Protein AF-A0A524GHI6-F1 (afdb_monomer)

Solvent-accessible surface area (backbone atoms only — not comparable to full-atom values): 6625 Å² total; per-residue (Å²): 135,87,87,77,59,63,62,42,59,28,28,32,67,86,80,64,43,71,69,41,57,28,55,62,55,93,90,55,97,64,50,48,37,40,32,40,76,78,44,77,59,92,63,34,35,35,31,24,35,68,36,92,89,43,76,90,37,56,73,47,74,47,75,45,62,55,68,46,76,46,80,44,70,46,98,87,72,52,72,45,82,32,49,22,34,72,44,54,36,31,50,82,98,42,78,42,86,38,56,32,32,55,39,76,45,91,91,50,96,51,58,48

Mean predicted aligned error: 4.98 Å

Sequence (112 aa):
MEVVGYIESVDLPEIGLFALDAKIDTGADSCSIHCDDIEVEGEVVTFSLHDEVHESYHGKRITLPIFKRKRVKSSNGTSEERVFIKSSLKLGCKTYEAEISLTNRENMKYPM

Nearest PDB structures (foldseek):
  2pma-assembly1_A  TM=8.291E-01  e=1.674E-05  Legionella pneumophila subsp. pneumophila str. Philadelphia 1
  2nlk-assembly1_A  TM=3.228E-01  e=8.342E-01  Homo sapiens
  6j6u-assembly1_B  TM=3.229E-01  e=1.433E+00  Rattus norvegicus
  6j6u-assembly1_A  TM=2.466E-01  e=1.286E+00  Rattus norvegicus
  7ucz-assembly2_B  TM=2.288E-01  e=4.460E+00  Homo sapiens

Radius of gyration: 13.62 Å; Cα contacts (8 Å, |Δi|>4): 223; chains: 1; bounding box: 32×36×34 Å

Structure (mmCIF, N/CA/C/O backbone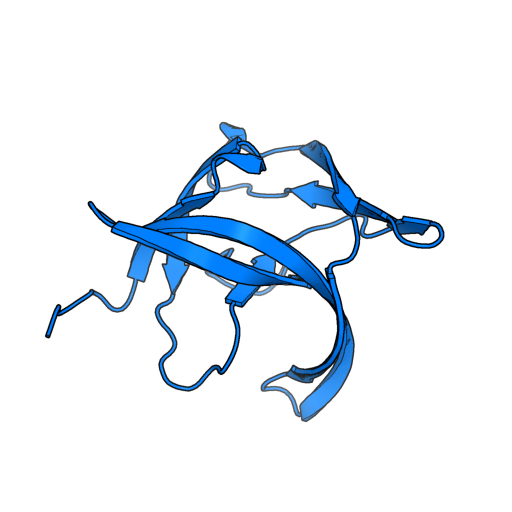):
data_AF-A0A524GHI6-F1
#
_entry.id   AF-A0A524GHI6-F1
#
loop_
_atom_site.group_PDB
_atom_site.id
_atom_site.type_symbol
_atom_site.label_atom_id
_atom_site.label_alt_id
_atom_site.label_comp_id
_atom_site.label_asym_id
_atom_site.label_entity_id
_atom_site.label_seq_id
_atom_site.pdbx_PDB_ins_code
_atom_site.Cartn_x
_atom_site.Cartn_y
_atom_site.Cartn_z
_atom_site.occupancy
_atom_site.B_iso_or_equiv
_atom_site.auth_seq_id
_atom_site.auth_comp_id
_atom_site.auth_asym_id
_atom_site.auth_atom_id
_atom_site.pdbx_PDB_model_num
ATOM 1 N N . MET A 1 1 ? 8.203 -21.052 -10.381 1.00 64.88 1 MET A N 1
ATOM 2 C CA . MET A 1 1 ? 8.643 -20.001 -9.445 1.00 64.88 1 MET A CA 1
ATOM 3 C C . MET A 1 1 ? 9.087 -18.838 -10.305 1.00 64.88 1 MET A C 1
ATOM 5 O O . MET A 1 1 ? 9.861 -19.074 -11.223 1.00 64.88 1 MET A O 1
ATOM 9 N N . GLU A 1 2 ? 8.510 -17.657 -10.117 1.00 80.75 2 GLU A N 1
ATOM 10 C CA . GLU A 1 2 ? 8.954 -16.457 -10.834 1.00 80.75 2 GLU A CA 1
ATOM 11 C C . GLU A 1 2 ? 10.009 -15.736 -10.011 1.00 80.75 2 GLU A C 1
ATOM 13 O O . GLU A 1 2 ? 9.937 -15.719 -8.783 1.00 80.75 2 GLU A O 1
ATOM 18 N N . VAL A 1 3 ? 10.998 -15.190 -10.706 1.00 89.31 3 VAL A N 1
ATOM 19 C CA . VAL A 1 3 ? 12.045 -14.358 -10.125 1.00 89.31 3 VAL A CA 1
ATOM 20 C C . VAL A 1 3 ? 11.694 -12.920 -10.470 1.00 89.31 3 VAL A C 1
ATOM 22 O O . VAL A 1 3 ? 11.483 -12.615 -11.641 1.00 89.31 3 VAL A O 1
ATOM 25 N N . VAL A 1 4 ? 11.619 -12.074 -9.449 1.00 92.62 4 VAL A N 1
ATOM 26 C CA . VAL A 1 4 ? 11.393 -10.632 -9.571 1.00 92.62 4 VAL A CA 1
ATOM 27 C C . VAL A 1 4 ? 12.597 -9.886 -9.009 1.00 92.62 4 VAL A C 1
ATOM 29 O O . VAL A 1 4 ? 13.339 -10.417 -8.175 1.00 92.62 4 VAL A O 1
ATOM 32 N N . GLY A 1 5 ? 12.814 -8.675 -9.500 1.00 93.19 5 GLY A N 1
ATOM 33 C CA . GLY A 1 5 ? 13.814 -7.749 -9.008 1.00 93.19 5 GLY A CA 1
ATOM 34 C C . GLY A 1 5 ? 13.516 -7.261 -7.593 1.00 93.19 5 GLY A C 1
ATOM 35 O O . GLY A 1 5 ? 12.436 -7.443 -7.037 1.00 93.19 5 GLY A O 1
ATOM 36 N N . TYR A 1 6 ? 14.518 -6.617 -6.999 1.00 93.50 6 TYR A N 1
ATOM 37 C CA . TYR A 1 6 ? 14.368 -5.955 -5.703 1.00 93.50 6 TYR A CA 1
ATOM 38 C C . TYR A 1 6 ? 13.447 -4.729 -5.785 1.00 93.50 6 TYR A C 1
ATOM 40 O O . TYR A 1 6 ? 12.718 -4.447 -4.838 1.00 93.50 6 TYR A O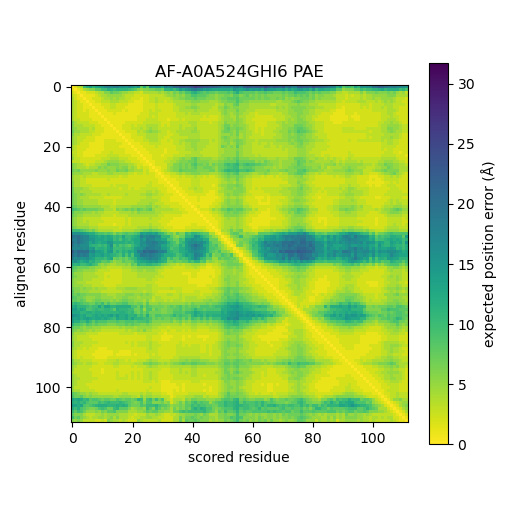 1
ATOM 48 N N . ILE A 1 7 ? 13.484 -4.030 -6.922 1.00 94.19 7 ILE A N 1
ATOM 49 C CA . ILE A 1 7 ? 12.560 -2.960 -7.295 1.00 94.19 7 ILE A CA 1
ATOM 50 C C . ILE A 1 7 ? 11.858 -3.408 -8.566 1.00 94.19 7 ILE A C 1
ATOM 52 O O . ILE A 1 7 ? 12.521 -3.872 -9.496 1.00 94.19 7 ILE A O 1
ATOM 56 N N . GLU A 1 8 ? 10.543 -3.268 -8.589 1.00 94.12 8 GLU A N 1
ATOM 57 C CA . GLU A 1 8 ? 9.706 -3.596 -9.732 1.00 94.12 8 GLU A CA 1
ATOM 58 C C . GLU A 1 8 ? 8.692 -2.489 -9.981 1.00 94.12 8 GLU A C 1
ATOM 60 O O . GLU A 1 8 ? 8.260 -1.800 -9.058 1.00 94.12 8 GLU A O 1
ATOM 65 N N . SER A 1 9 ? 8.288 -2.359 -11.239 1.00 92.56 9 SER A N 1
ATOM 66 C CA . SER A 1 9 ? 7.233 -1.436 -11.636 1.00 92.56 9 SER A CA 1
ATOM 67 C C . SER A 1 9 ? 5.870 -2.117 -11.489 1.00 92.56 9 SER A C 1
ATOM 69 O O . SER A 1 9 ? 5.667 -3.220 -12.013 1.00 92.56 9 SER A O 1
ATOM 71 N N . VAL A 1 10 ? 4.942 -1.482 -10.768 1.00 93.50 10 VAL A N 1
ATOM 72 C CA . VAL A 1 10 ? 3.589 -2.005 -10.528 1.00 93.50 10 VAL A CA 1
ATOM 73 C C . VAL A 1 10 ? 2.502 -1.015 -10.927 1.00 93.50 10 VAL A C 1
ATOM 75 O O . VAL A 1 10 ? 2.686 0.200 -10.859 1.00 93.50 10 VAL A O 1
ATOM 78 N N . ASP A 1 11 ? 1.328 -1.542 -11.276 1.00 93.44 11 ASP A N 1
ATOM 79 C CA . ASP A 1 11 ? 0.132 -0.730 -11.514 1.00 93.44 11 ASP A CA 1
ATOM 80 C C . ASP A 1 11 ? -0.935 -1.005 -10.452 1.00 93.44 11 ASP A C 1
ATOM 82 O O . ASP A 1 11 ? -1.210 -2.158 -10.114 1.00 93.44 11 ASP A O 1
ATOM 86 N N . LEU A 1 12 ? -1.609 0.052 -10.003 1.00 92.31 12 LEU A N 1
ATOM 87 C CA . LEU A 1 12 ? -2.829 0.002 -9.195 1.00 92.31 12 LEU A CA 1
ATOM 88 C C . LEU A 1 12 ? -3.962 0.690 -9.983 1.00 92.31 12 LEU A C 1
ATOM 90 O O . LEU A 1 12 ? -4.319 1.841 -9.701 1.00 92.31 12 LEU A O 1
ATOM 94 N N . PRO A 1 13 ? -4.532 0.014 -11.002 1.00 91.12 13 PRO A N 1
ATOM 95 C CA . PRO A 1 13 ? -5.485 0.611 -11.939 1.00 91.12 13 PRO A CA 1
ATOM 96 C C . PRO A 1 13 ? -6.754 1.155 -11.277 1.00 91.12 13 PRO A C 1
ATOM 98 O O . PRO A 1 13 ? -7.304 2.140 -11.759 1.00 91.12 13 PRO A O 1
ATOM 101 N N . GLU A 1 14 ? -7.207 0.563 -10.169 1.00 90.25 14 GLU A N 1
ATOM 102 C CA . GLU A 1 14 ? -8.419 1.006 -9.459 1.00 90.25 14 GLU A CA 1
ATOM 103 C C . GLU A 1 14 ? -8.280 2.411 -8.866 1.00 90.25 14 GLU A C 1
ATOM 105 O O . GLU A 1 14 ? -9.259 3.148 -8.769 1.00 90.25 14 GLU A O 1
ATOM 110 N N . ILE A 1 15 ? -7.053 2.808 -8.529 1.00 87.25 15 ILE A N 1
ATOM 111 C CA . ILE A 1 15 ? -6.735 4.156 -8.047 1.00 87.25 15 ILE A CA 1
ATOM 112 C C . ILE A 1 15 ? -6.021 5.005 -9.104 1.00 87.25 15 ILE A C 1
ATOM 114 O O . ILE A 1 15 ? -5.748 6.186 -8.887 1.00 87.25 15 ILE A O 1
ATOM 118 N N . GLY A 1 16 ? -5.825 4.452 -10.303 1.00 85.62 16 GLY A N 1
ATOM 119 C CA . GLY A 1 16 ? -5.206 5.121 -11.444 1.00 85.62 16 GLY A CA 1
ATOM 120 C C . GLY A 1 16 ? -3.714 5.392 -11.266 1.00 85.62 16 GLY A C 1
ATOM 121 O O . GLY A 1 16 ? -3.244 6.411 -11.765 1.00 85.62 16 GLY A O 1
ATOM 122 N N . LEU A 1 17 ? -3.003 4.516 -10.549 1.00 86.44 17 LEU A N 1
ATOM 123 C CA . LEU A 1 17 ? -1.540 4.518 -10.483 1.00 86.44 17 LEU A CA 1
ATOM 124 C C . LEU A 1 17 ? -0.977 3.503 -11.487 1.00 86.44 17 LEU A C 1
ATOM 126 O O . LEU A 1 17 ? -1.451 2.368 -11.532 1.00 86.44 17 LEU A O 1
ATOM 130 N N . PHE A 1 18 ? 0.024 3.896 -12.271 1.00 87.88 18 PHE A N 1
ATOM 131 C CA . PHE A 1 18 ? 0.647 3.098 -13.331 1.00 87.88 18 PHE A CA 1
ATOM 132 C C . PHE A 1 18 ? 2.161 3.309 -13.429 1.00 87.88 18 PHE A C 1
ATOM 134 O O . PHE A 1 18 ? 2.631 4.426 -13.621 1.00 87.88 18 PHE A O 1
ATOM 141 N N . ALA A 1 19 ? 2.927 2.228 -13.422 1.00 88.56 19 ALA A N 1
ATOM 142 C CA . ALA A 1 19 ? 4.384 2.261 -13.358 1.00 88.56 19 ALA A CA 1
ATOM 143 C C . ALA A 1 19 ? 4.935 2.891 -12.064 1.00 88.56 19 ALA A C 1
ATOM 145 O O . ALA A 1 19 ? 5.876 3.680 -12.091 1.00 88.56 19 ALA A O 1
ATOM 146 N N . LEU A 1 20 ? 4.335 2.536 -10.925 1.00 87.38 20 LEU A N 1
ATOM 147 C CA . LEU A 1 20 ? 4.820 2.886 -9.592 1.00 87.38 20 LEU A CA 1
ATOM 148 C C . LEU A 1 20 ? 6.041 2.026 -9.239 1.00 87.38 20 LEU A C 1
ATOM 150 O O . LEU A 1 20 ? 5.970 0.800 -9.333 1.00 87.38 20 LEU A O 1
ATOM 154 N N . ASP A 1 21 ? 7.128 2.644 -8.782 1.00 89.62 21 ASP A N 1
ATOM 155 C CA . ASP A 1 21 ? 8.264 1.904 -8.231 1.00 89.62 21 ASP A CA 1
ATOM 156 C C . ASP A 1 21 ? 7.884 1.272 -6.883 1.00 89.62 21 ASP A C 1
ATOM 158 O O . ASP A 1 21 ? 7.630 1.968 -5.896 1.00 89.62 21 ASP A O 1
ATOM 162 N N . ALA A 1 22 ? 7.885 -0.060 -6.836 1.00 91.38 22 ALA A N 1
ATOM 163 C CA . ALA A 1 22 ? 7.618 -0.839 -5.637 1.00 91.38 22 ALA A CA 1
ATOM 164 C C . ALA A 1 22 ? 8.843 -1.652 -5.221 1.00 91.38 22 ALA A C 1
ATOM 166 O O . ALA A 1 22 ? 9.434 -2.401 -6.007 1.00 91.38 22 ALA A O 1
ATOM 167 N N . LYS A 1 23 ? 9.204 -1.552 -3.943 1.00 92.81 23 LYS A N 1
ATOM 168 C CA . LYS A 1 23 ? 10.237 -2.388 -3.336 1.00 92.81 23 LYS A CA 1
ATOM 169 C C . LYS A 1 23 ? 9.649 -3.751 -2.976 1.00 92.81 23 LYS A C 1
ATOM 171 O O . LYS A 1 23 ? 8.757 -3.850 -2.134 1.00 92.81 23 LYS A O 1
ATOM 176 N N 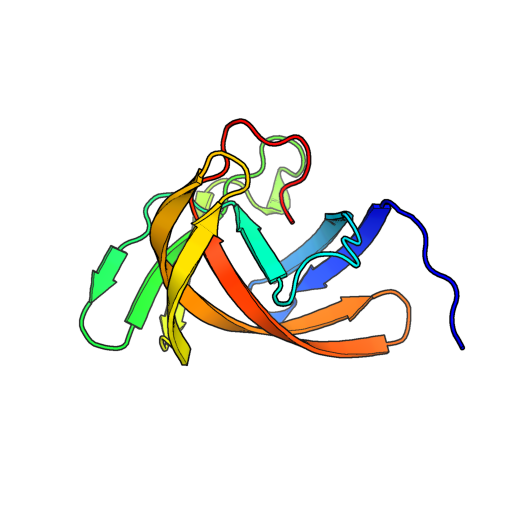. ILE A 1 24 ? 10.202 -4.824 -3.533 1.00 93.75 24 ILE A N 1
ATOM 177 C CA . ILE A 1 24 ? 9.813 -6.190 -3.171 1.00 93.75 24 ILE A CA 1
ATOM 178 C C . ILE A 1 24 ? 10.471 -6.559 -1.835 1.00 93.75 24 ILE A C 1
ATOM 180 O O . ILE A 1 24 ? 11.673 -6.819 -1.757 1.00 93.75 24 ILE A O 1
ATOM 184 N N . ASP A 1 25 ? 9.679 -6.556 -0.760 1.00 89.81 25 ASP A N 1
ATOM 185 C CA . ASP A 1 25 ? 10.132 -6.836 0.606 1.00 89.81 25 ASP A CA 1
ATOM 186 C C . ASP A 1 25 ? 9.606 -8.187 1.105 1.00 89.81 25 ASP A C 1
ATOM 188 O O . ASP A 1 25 ? 8.492 -8.298 1.611 1.00 89.81 25 ASP A O 1
ATOM 192 N N . THR A 1 26 ? 10.426 -9.234 0.993 1.00 88.25 26 THR A N 1
ATOM 193 C CA . THR A 1 26 ? 10.062 -10.585 1.455 1.00 88.25 26 THR A CA 1
ATOM 194 C C . THR A 1 26 ? 9.929 -10.698 2.977 1.00 88.25 26 THR A C 1
ATOM 196 O O . THR A 1 26 ? 9.522 -11.748 3.466 1.00 88.25 26 THR A O 1
ATOM 199 N N . GLY A 1 27 ? 10.314 -9.665 3.737 1.00 86.12 27 GLY A N 1
ATOM 200 C CA . GLY A 1 27 ? 10.147 -9.605 5.190 1.00 86.12 27 GLY A CA 1
ATOM 201 C C . GLY A 1 27 ? 8.829 -8.970 5.641 1.00 86.12 27 GLY A C 1
ATOM 202 O O . GLY A 1 27 ? 8.600 -8.871 6.846 1.00 86.12 27 GLY A O 1
ATOM 203 N N . ALA A 1 28 ? 7.985 -8.517 4.708 1.00 85.00 28 ALA A N 1
ATOM 204 C CA . ALA A 1 28 ? 6.722 -7.852 5.001 1.00 85.00 28 ALA A CA 1
ATOM 205 C C . ALA A 1 28 ? 5.514 -8.731 4.641 1.00 85.00 28 ALA A C 1
ATOM 207 O O . ALA A 1 28 ? 5.399 -9.235 3.528 1.00 85.00 28 ALA A O 1
ATOM 208 N N . ASP A 1 29 ? 4.559 -8.839 5.567 1.00 83.81 29 ASP A N 1
ATOM 209 C CA . ASP A 1 29 ? 3.321 -9.612 5.370 1.00 83.81 29 ASP A CA 1
ATOM 210 C C . ASP A 1 29 ? 2.244 -8.861 4.561 1.00 83.81 29 ASP A C 1
ATOM 212 O O . ASP A 1 29 ? 1.178 -9.409 4.280 1.00 83.81 29 ASP A O 1
ATOM 216 N N . SER A 1 30 ? 2.452 -7.576 4.258 1.00 86.62 30 SER A N 1
ATOM 217 C CA . SER A 1 30 ? 1.455 -6.730 3.592 1.00 86.62 30 SER A CA 1
ATOM 218 C C . SER A 1 30 ? 2.088 -5.589 2.808 1.00 86.62 30 SER A C 1
ATOM 220 O O . SER A 1 30 ? 3.132 -5.069 3.200 1.00 86.62 30 SER A O 1
ATOM 222 N N . CYS A 1 31 ? 1.389 -5.129 1.773 1.00 92.44 31 CYS A N 1
ATOM 223 C CA . CYS A 1 31 ? 1.765 -3.959 0.992 1.00 92.44 31 CYS A CA 1
ATOM 224 C C . CYS A 1 31 ? 1.496 -2.653 1.761 1.00 92.44 31 CYS A C 1
ATOM 226 O O . CYS A 1 31 ? 0.600 -2.570 2.605 1.00 92.44 31 CYS A O 1
ATOM 228 N N . SER A 1 32 ? 2.259 -1.606 1.465 1.00 92.06 32 SER A N 1
ATOM 229 C CA . SER A 1 32 ? 2.059 -0.256 2.003 1.00 92.06 32 SER A CA 1
ATOM 230 C C . SER A 1 32 ? 2.231 0.751 0.882 1.00 92.06 32 SER A C 1
ATOM 232 O O . SER A 1 32 ? 3.074 0.527 0.029 1.00 92.06 32 SER A O 1
ATOM 234 N N . ILE A 1 33 ? 1.480 1.846 0.898 1.00 91.19 33 ILE A N 1
ATOM 235 C CA . ILE A 1 33 ? 1.655 2.932 -0.066 1.00 91.19 33 ILE A CA 1
ATOM 236 C C . ILE A 1 33 ? 1.726 4.273 0.658 1.00 91.19 33 ILE A C 1
ATOM 238 O O . ILE A 1 33 ? 1.045 4.475 1.670 1.00 91.19 33 ILE A O 1
ATOM 242 N N . HIS A 1 34 ? 2.583 5.160 0.161 1.00 89.81 34 HIS A N 1
ATOM 243 C CA . HIS A 1 34 ? 2.653 6.535 0.622 1.00 89.81 34 HIS A CA 1
ATOM 244 C C . HIS A 1 34 ? 1.404 7.310 0.195 1.00 89.81 34 HIS A C 1
ATOM 246 O O . HIS A 1 34 ? 1.075 7.387 -0.989 1.00 89.81 34 HIS A O 1
ATOM 252 N N . CYS A 1 35 ? 0.710 7.885 1.174 1.00 89.81 35 CYS A N 1
ATOM 253 C CA . CYS A 1 35 ? -0.369 8.842 0.957 1.00 89.81 35 CYS A CA 1
ATOM 254 C C . CYS A 1 35 ? -0.303 9.971 1.986 1.00 89.81 35 CYS A C 1
ATOM 256 O O . CYS A 1 35 ? 0.229 9.776 3.084 1.00 89.81 35 CYS A O 1
ATOM 258 N N . ASP A 1 36 ? -0.935 11.087 1.644 1.00 88.94 36 ASP A N 1
ATOM 259 C CA . ASP A 1 36 ? -1.171 12.243 2.506 1.00 88.94 36 ASP A CA 1
ATOM 260 C C . ASP A 1 36 ? -2.669 12.478 2.710 1.00 88.94 36 ASP A C 1
ATOM 262 O O . ASP A 1 36 ? -3.502 11.780 2.126 1.00 88.94 36 ASP A O 1
ATOM 266 N N . ASP A 1 37 ? -3.013 13.436 3.575 1.00 90.56 37 ASP A N 1
ATOM 267 C CA . ASP A 1 37 ? -4.396 13.834 3.882 1.00 90.56 37 ASP A CA 1
ATOM 268 C C . ASP A 1 37 ? -5.331 12.642 4.158 1.00 90.56 37 ASP A C 1
ATOM 270 O O . ASP A 1 37 ? -6.458 12.587 3.665 1.00 90.56 37 ASP A O 1
ATOM 274 N N . ILE A 1 38 ? -4.842 11.642 4.903 1.00 93.25 38 ILE A N 1
ATOM 275 C CA . ILE A 1 38 ? -5.608 10.427 5.197 1.00 93.25 38 ILE A CA 1
ATOM 276 C C . ILE A 1 38 ? -6.708 10.769 6.207 1.00 93.25 38 ILE A C 1
ATOM 278 O O . ILE A 1 38 ? -6.461 10.916 7.405 1.00 93.25 38 ILE A O 1
ATOM 282 N N . GLU A 1 39 ? -7.938 10.847 5.717 1.00 95.44 39 GLU A N 1
ATOM 283 C CA . GLU A 1 39 ? -9.139 11.192 6.469 1.00 95.44 39 GLU A CA 1
ATOM 284 C C . GLU A 1 39 ? -10.099 9.999 6.488 1.00 95.44 39 GLU A C 1
ATOM 286 O O . GLU A 1 39 ? -10.384 9.390 5.457 1.00 95.44 39 GLU A O 1
ATOM 291 N N . VAL A 1 40 ? -10.614 9.650 7.668 1.00 96.00 40 VAL A N 1
ATOM 292 C CA . VAL A 1 40 ? -11.526 8.513 7.851 1.00 96.00 40 VAL A CA 1
ATOM 293 C C . VAL A 1 40 ? -12.897 9.006 8.281 1.00 96.00 40 VAL A C 1
ATOM 295 O O . VAL A 1 40 ? -13.042 9.592 9.353 1.00 96.00 40 VAL A O 1
ATOM 298 N N . GLU A 1 41 ? -13.912 8.675 7.489 1.00 95.88 41 GLU A N 1
ATOM 299 C CA . GLU A 1 41 ? -15.311 8.999 7.757 1.00 95.88 41 GLU A CA 1
ATOM 300 C C . GLU A 1 41 ? -16.139 7.708 7.752 1.00 95.88 41 GLU A C 1
ATOM 302 O O . GLU A 1 41 ? -16.487 7.149 6.712 1.00 95.88 41 GLU A O 1
ATOM 307 N N . GLY A 1 42 ? -16.422 7.184 8.949 1.00 95.19 42 GLY A N 1
ATOM 308 C CA . GLY A 1 42 ? -17.129 5.912 9.108 1.00 95.19 42 GLY A CA 1
ATOM 309 C C . GLY A 1 42 ? -16.343 4.731 8.524 1.00 95.19 42 GLY A C 1
ATOM 310 O O . GLY A 1 42 ? -15.285 4.360 9.043 1.00 95.19 42 GLY A O 1
ATOM 311 N N . GLU A 1 43 ? -16.883 4.132 7.463 1.00 95.88 43 GLU A N 1
ATOM 312 C CA . GLU A 1 43 ? -16.310 2.972 6.760 1.00 95.88 43 GLU A CA 1
ATOM 313 C C . GLU A 1 43 ? -15.577 3.351 5.469 1.00 95.88 43 GLU A C 1
ATOM 315 O O . GLU A 1 43 ? -15.224 2.485 4.672 1.00 95.88 43 GLU A O 1
ATOM 320 N N . VAL A 1 44 ? -15.331 4.640 5.253 1.00 97.06 44 VAL A N 1
ATOM 321 C CA . VAL A 1 44 ? -14.667 5.162 4.062 1.00 97.06 44 VAL A CA 1
ATOM 322 C C . VAL A 1 44 ? -13.405 5.915 4.469 1.00 97.06 44 VAL A C 1
ATOM 324 O O . VAL A 1 44 ? -13.339 6.525 5.539 1.00 97.06 44 VAL A O 1
ATOM 327 N N . VAL A 1 45 ? -12.386 5.847 3.618 1.00 97.00 45 VAL A N 1
ATOM 328 C CA . VAL A 1 45 ? -11.153 6.622 3.738 1.00 97.00 45 VAL A CA 1
ATOM 329 C C . VAL A 1 45 ? -10.962 7.475 2.494 1.00 97.00 45 VAL A C 1
ATOM 331 O O . VAL A 1 45 ? -11.121 6.988 1.374 1.00 97.00 45 VAL A O 1
ATOM 334 N N . THR A 1 46 ? -10.613 8.740 2.703 1.00 95.88 46 THR A N 1
ATOM 335 C CA . THR A 1 46 ? -10.165 9.663 1.663 1.00 95.88 46 THR A CA 1
ATOM 336 C C . THR A 1 46 ? -8.685 9.940 1.872 1.00 95.88 46 THR A C 1
ATOM 338 O O . THR A 1 46 ? -8.256 10.124 3.004 1.00 95.88 46 THR A O 1
ATOM 341 N N . PHE A 1 47 ? -7.894 9.928 0.805 1.00 93.31 47 PHE A N 1
ATOM 342 C CA . PHE A 1 47 ? -6.459 10.195 0.873 1.00 93.31 47 PHE A CA 1
ATOM 343 C C . PHE A 1 47 ? -5.960 10.825 -0.425 1.00 93.31 47 PHE A C 1
ATOM 345 O O . PHE A 1 47 ? -6.535 10.612 -1.497 1.00 93.31 47 PHE A O 1
ATOM 352 N N . SER A 1 48 ? -4.881 11.590 -0.321 1.00 89.94 48 SER A N 1
ATOM 353 C CA . SER A 1 48 ? -4.163 12.185 -1.442 1.00 89.94 48 SER A CA 1
ATOM 354 C C . SER A 1 48 ? -2.960 11.316 -1.792 1.00 89.94 48 SER A C 1
ATOM 356 O O . SER A 1 48 ? -2.202 10.901 -0.915 1.00 89.94 48 SER A O 1
ATOM 358 N N . LEU A 1 49 ? -2.763 11.043 -3.076 1.00 84.75 49 LEU A N 1
ATOM 359 C CA . LEU A 1 49 ? -1.501 10.487 -3.552 1.00 84.75 49 LEU A CA 1
ATOM 360 C C . LEU A 1 49 ? -0.515 11.634 -3.775 1.00 84.75 49 LEU A C 1
ATOM 362 O O . LEU A 1 49 ? -0.852 12.648 -4.393 1.00 84.75 49 LEU A O 1
ATOM 366 N N . HIS A 1 50 ? 0.689 11.469 -3.244 1.00 70.00 50 HIS A N 1
ATOM 367 C CA . HIS A 1 50 ? 1.773 12.417 -3.416 1.00 70.00 50 HIS A CA 1
ATOM 368 C C . HIS A 1 50 ? 2.973 11.657 -3.949 1.00 70.00 50 HIS A C 1
ATOM 370 O O . HIS A 1 50 ? 3.550 10.807 -3.275 1.00 70.00 50 HIS A O 1
ATOM 376 N N . ASP A 1 51 ? 3.301 11.926 -5.202 1.00 63.97 51 ASP A N 1
ATOM 377 C CA . ASP A 1 51 ? 4.529 11.444 -5.798 1.00 63.97 51 ASP A CA 1
ATOM 378 C C . ASP A 1 51 ? 5.139 12.604 -6.578 1.00 63.97 51 ASP A C 1
ATOM 380 O O . ASP A 1 51 ? 4.601 13.042 -7.596 1.00 63.97 51 ASP A O 1
ATOM 384 N N . GLU A 1 52 ? 6.228 13.156 -6.050 1.00 57.31 52 GLU A N 1
ATOM 385 C CA . GLU A 1 52 ? 7.005 14.193 -6.732 1.00 57.31 52 GLU A CA 1
ATOM 386 C C . GLU A 1 52 ? 7.779 13.624 -7.933 1.00 57.31 52 GLU A C 1
ATOM 388 O O . GLU A 1 52 ? 8.171 14.374 -8.826 1.00 57.31 52 GLU A O 1
ATOM 393 N N . VAL A 1 53 ? 7.994 12.302 -7.977 1.00 54.72 53 VAL A N 1
ATOM 394 C CA . VAL A 1 53 ? 8.733 11.608 -9.043 1.00 54.72 53 VAL A CA 1
ATOM 395 C C . VAL A 1 53 ? 7.834 11.354 -10.254 1.00 54.72 53 VAL A C 1
ATOM 397 O O . VAL A 1 53 ? 8.303 11.371 -11.393 1.00 54.72 53 VAL A O 1
ATOM 400 N N . HIS A 1 54 ? 6.532 11.174 -10.030 1.00 60.44 54 HIS A N 1
ATOM 401 C CA . HIS A 1 54 ? 5.555 10.908 -11.080 1.00 60.44 54 HIS A CA 1
ATOM 402 C C . HIS A 1 54 ? 4.435 11.957 -11.081 1.00 60.44 54 HIS A C 1
ATOM 404 O O . HIS A 1 54 ? 3.418 11.812 -10.402 1.00 60.44 54 HIS A O 1
ATOM 410 N N . GLU A 1 55 ? 4.570 12.968 -11.951 1.00 59.59 55 GLU A N 1
ATOM 411 C CA . GLU A 1 55 ? 3.596 14.066 -12.139 1.00 59.59 55 GLU A CA 1
ATOM 412 C C . GLU A 1 55 ? 2.142 13.590 -12.313 1.00 59.59 55 GLU A C 1
ATOM 414 O O . GLU A 1 55 ? 1.202 14.306 -11.977 1.00 59.59 55 GLU A O 1
ATOM 419 N N . SER A 1 56 ? 1.942 12.364 -12.809 1.00 56.66 56 SER A N 1
ATOM 420 C CA . SER A 1 56 ? 0.618 11.758 -13.005 1.00 56.66 56 SER A CA 1
ATOM 421 C C . SER A 1 56 ? -0.172 11.532 -11.709 1.00 56.66 56 SER A C 1
ATOM 423 O O . SER A 1 56 ? -1.377 11.284 -11.775 1.00 56.66 56 SER A O 1
ATOM 425 N N . TYR A 1 57 ? 0.473 11.598 -10.541 1.00 61.53 57 TYR A N 1
ATOM 426 C CA . TYR A 1 57 ? -0.148 11.273 -9.251 1.00 61.53 57 TYR A CA 1
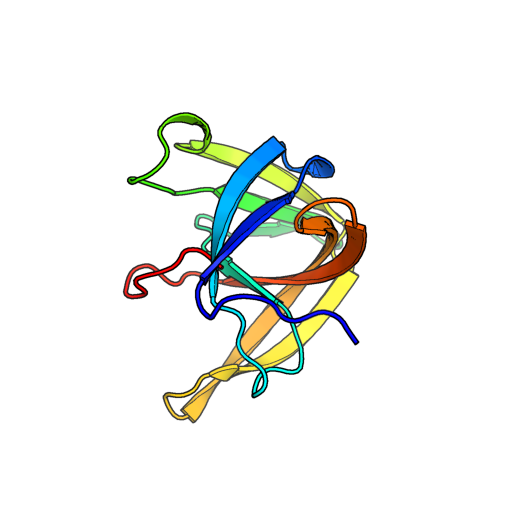ATOM 427 C C . TYR A 1 57 ? -0.334 12.471 -8.337 1.00 61.53 57 TYR A C 1
ATOM 429 O O . TYR A 1 57 ? -1.065 12.372 -7.352 1.00 61.53 57 TYR A O 1
ATOM 437 N N . HIS A 1 58 ? 0.297 13.594 -8.667 1.00 66.44 58 HIS A N 1
ATOM 438 C CA . HIS A 1 58 ? 0.345 14.751 -7.795 1.00 66.44 58 HIS A CA 1
ATOM 439 C C . HIS A 1 58 ? -1.058 15.331 -7.552 1.00 66.44 58 HIS A C 1
ATOM 441 O O . HIS A 1 58 ? -1.710 15.846 -8.462 1.00 66.44 58 HIS A O 1
ATOM 447 N N . GLY A 1 59 ? -1.529 15.249 -6.303 1.00 69.81 59 GLY A N 1
ATOM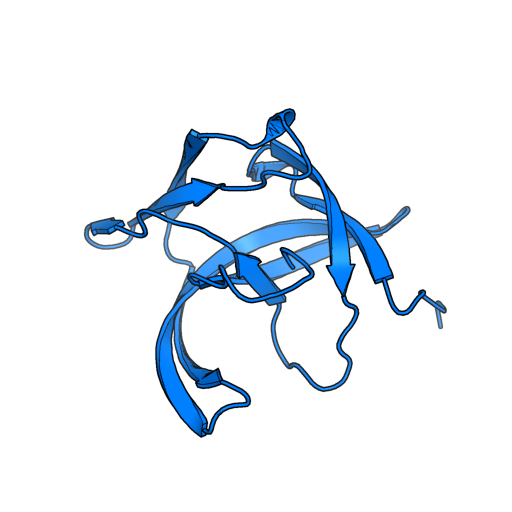 448 C CA . GLY A 1 59 ? -2.739 15.934 -5.836 1.00 69.81 59 GLY A CA 1
ATOM 449 C C . GLY A 1 59 ? -4.060 15.208 -6.106 1.00 69.81 59 GLY A C 1
ATOM 450 O O . GLY A 1 59 ? -5.131 15.794 -5.924 1.00 69.81 59 GLY A O 1
ATOM 451 N N . LYS A 1 60 ? -4.032 13.936 -6.525 1.00 77.12 60 LYS A N 1
ATOM 452 C CA . LYS A 1 60 ? -5.265 13.161 -6.712 1.00 77.12 60 LYS A CA 1
ATOM 453 C C . LYS A 1 60 ? -5.818 12.702 -5.360 1.00 77.12 60 LYS A C 1
ATOM 455 O O . LYS A 1 60 ? -5.221 11.843 -4.713 1.00 77.12 60 LYS A O 1
ATOM 460 N N . ARG A 1 61 ? -6.990 13.220 -4.973 1.00 89.12 61 ARG A N 1
ATOM 461 C CA . ARG A 1 61 ? -7.783 12.687 -3.851 1.00 89.12 61 ARG A CA 1
ATOM 462 C C . ARG A 1 61 ? -8.597 11.480 -4.302 1.00 89.12 61 ARG A C 1
ATOM 464 O O . ARG A 1 61 ? -9.298 11.533 -5.314 1.00 89.12 61 ARG A O 1
ATOM 471 N N . ILE A 1 62 ? -8.506 10.400 -3.541 1.00 91.38 62 ILE A N 1
ATOM 472 C CA . ILE A 1 62 ? -9.211 9.141 -3.772 1.00 91.38 62 ILE A CA 1
ATOM 473 C C . ILE A 1 62 ? -9.996 8.787 -2.523 1.00 91.38 62 ILE A C 1
ATOM 475 O O . ILE A 1 62 ? -9.484 8.900 -1.414 1.00 91.38 62 ILE A O 1
ATOM 479 N N . THR A 1 63 ? -11.219 8.313 -2.729 1.00 94.88 63 THR A N 1
ATOM 480 C CA . THR A 1 63 ? -12.121 7.873 -1.670 1.00 94.88 63 THR A CA 1
ATOM 481 C C . THR A 1 63 ? -12.485 6.413 -1.906 1.00 94.88 63 THR A C 1
ATOM 483 O O . THR A 1 63 ? -12.981 6.066 -2.979 1.00 94.88 63 THR A O 1
ATOM 486 N N . LEU A 1 64 ? -12.228 5.553 -0.920 1.00 95.69 64 LEU A N 1
ATOM 487 C CA . LEU A 1 64 ? -12.445 4.106 -1.008 1.00 95.69 64 LEU A CA 1
ATOM 488 C C . LEU A 1 64 ? -13.016 3.534 0.295 1.00 95.69 64 LEU A C 1
ATOM 490 O O . LEU A 1 64 ? -12.761 4.083 1.370 1.00 95.69 64 LEU A O 1
ATOM 494 N N . PRO A 1 65 ? -13.755 2.412 0.233 1.00 96.81 65 PRO A N 1
ATOM 495 C CA . PRO A 1 65 ? -14.171 1.704 1.433 1.00 96.81 65 PRO A CA 1
ATOM 496 C C . PRO A 1 65 ? -12.955 1.151 2.184 1.00 96.81 65 PRO A C 1
ATOM 498 O O . PRO A 1 65 ? -12.002 0.630 1.597 1.00 96.81 65 PRO A O 1
ATOM 501 N N . ILE A 1 66 ? -13.015 1.229 3.508 1.00 97.50 66 ILE A N 1
ATOM 502 C CA . ILE A 1 66 ? -12.030 0.631 4.399 1.00 97.50 66 ILE A CA 1
ATOM 503 C C . ILE A 1 66 ? -12.213 -0.879 4.365 1.00 97.50 66 ILE A C 1
ATOM 505 O O . ILE A 1 66 ? -13.261 -1.398 4.741 1.00 97.50 66 ILE A O 1
ATOM 509 N N . PHE A 1 67 ? -11.166 -1.600 3.975 1.00 96.56 67 PHE A N 1
ATOM 510 C CA . PHE A 1 67 ? -11.175 -3.054 4.042 1.00 96.56 67 PHE A CA 1
ATOM 511 C C . PHE A 1 67 ? -10.963 -3.545 5.479 1.00 96.56 67 PHE A C 1
ATOM 513 O O . PHE A 1 67 ? -11.679 -4.423 5.955 1.00 96.56 67 PHE A O 1
ATOM 520 N N . LYS A 1 68 ? -9.975 -2.980 6.184 1.00 95.19 68 LYS A N 1
ATOM 521 C CA . LYS A 1 68 ? -9.745 -3.251 7.611 1.00 95.19 68 LYS A CA 1
ATOM 522 C C . LYS A 1 68 ? -8.897 -2.173 8.273 1.00 95.19 68 LYS A C 1
ATOM 524 O O . LYS A 1 68 ? -8.229 -1.384 7.609 1.00 95.19 68 LYS A O 1
ATOM 529 N N . ARG A 1 69 ? -8.867 -2.204 9.605 1.00 95.12 69 ARG A N 1
ATOM 530 C CA . ARG A 1 69 ? -7.922 -1.449 10.434 1.00 95.12 69 ARG A CA 1
ATOM 531 C C . ARG A 1 69 ? -7.016 -2.434 11.159 1.00 95.12 69 ARG A C 1
ATOM 533 O O . ARG A 1 69 ? -7.494 -3.434 11.694 1.00 95.12 69 ARG A O 1
ATOM 540 N N . LYS A 1 70 ? -5.707 -2.196 11.142 1.00 92.56 70 LYS A N 1
ATOM 541 C CA . LYS A 1 70 ? -4.728 -3.074 11.798 1.00 92.56 70 LYS A CA 1
ATOM 542 C C . LYS A 1 70 ? -3.631 -2.237 12.435 1.00 92.56 70 LYS A C 1
ATOM 544 O O . LYS A 1 70 ? -3.129 -1.295 11.828 1.00 92.56 70 LYS A O 1
ATOM 549 N N . ARG A 1 71 ? -3.217 -2.629 13.641 1.00 90.31 71 ARG A N 1
ATOM 550 C CA . ARG A 1 71 ? -2.008 -2.096 14.270 1.00 90.31 71 ARG A CA 1
ATOM 551 C C . ARG A 1 71 ? -0.780 -2.665 13.562 1.00 90.31 71 ARG A C 1
ATOM 553 O O . ARG A 1 71 ? -0.574 -3.879 13.559 1.00 90.31 71 ARG A O 1
ATOM 560 N N . VAL A 1 72 ? 0.020 -1.791 12.968 1.00 86.44 72 VAL A N 1
ATOM 561 C CA . VAL A 1 72 ? 1.252 -2.134 12.255 1.00 86.44 72 VAL A CA 1
ATOM 562 C C . VAL A 1 72 ? 2.431 -1.623 13.070 1.00 86.44 72 VAL A C 1
ATOM 564 O O . VAL A 1 72 ? 2.419 -0.489 13.541 1.00 86.44 72 VAL A O 1
ATOM 567 N N . LYS A 1 73 ? 3.440 -2.476 13.268 1.00 83.94 73 LYS A N 1
ATOM 568 C CA . LYS A 1 73 ? 4.709 -2.084 13.882 1.00 83.94 73 LYS A CA 1
ATOM 569 C C . LYS A 1 73 ? 5.680 -1.717 12.767 1.00 83.94 73 LYS A C 1
ATOM 571 O O . LYS A 1 73 ? 6.035 -2.578 11.966 1.00 83.94 73 LYS A O 1
ATOM 576 N N . SER A 1 74 ? 6.087 -0.459 12.703 1.00 71.94 74 SER A N 1
ATOM 577 C CA . SER A 1 74 ? 7.103 -0.004 11.758 1.00 71.94 74 SER A CA 1
ATOM 578 C C . SER A 1 74 ? 8.498 -0.466 12.189 1.00 71.94 74 SER A C 1
ATOM 580 O O . SER A 1 74 ? 8.745 -0.788 13.354 1.00 71.94 74 SER A O 1
ATOM 582 N N . SER A 1 75 ? 9.443 -0.474 11.248 1.00 70.75 75 SER A N 1
ATOM 583 C CA . SER A 1 75 ? 10.826 -0.921 11.480 1.00 70.75 75 SER A CA 1
ATOM 584 C C . SER A 1 75 ? 11.573 -0.104 12.545 1.00 70.75 75 SER A C 1
ATOM 586 O O . SER A 1 75 ? 12.552 -0.580 13.105 1.00 70.75 75 SER A O 1
ATOM 588 N N . ASN A 1 76 ? 11.093 1.103 12.865 1.00 72.38 76 ASN A N 1
ATOM 589 C CA . ASN A 1 76 ? 11.599 1.955 13.948 1.00 72.38 76 ASN A CA 1
ATOM 590 C C . ASN A 1 76 ? 11.035 1.593 15.343 1.00 72.38 76 ASN A C 1
ATOM 592 O O . ASN A 1 76 ? 11.359 2.252 16.325 1.00 72.38 76 ASN A O 1
ATOM 596 N N . GLY A 1 77 ? 10.196 0.556 15.445 1.00 78.06 77 GLY A N 1
ATOM 597 C CA . GLY A 1 77 ? 9.655 0.048 16.706 1.00 78.06 77 GLY A CA 1
ATOM 598 C C . GLY A 1 77 ? 8.326 0.666 17.141 1.00 78.06 77 GLY A C 1
ATOM 599 O O . GLY A 1 77 ? 7.686 0.108 18.035 1.00 78.06 77 GLY A O 1
ATOM 600 N N . THR A 1 78 ? 7.881 1.746 16.500 1.00 80.56 78 THR A N 1
ATOM 601 C CA . THR A 1 78 ? 6.596 2.389 16.793 1.00 80.56 78 THR A CA 1
ATOM 602 C C . THR A 1 78 ? 5.439 1.554 16.249 1.00 80.56 78 THR A C 1
ATOM 604 O O . THR A 1 78 ? 5.541 0.933 15.192 1.00 80.56 78 THR A O 1
ATOM 607 N N . SER A 1 79 ? 4.330 1.503 16.988 1.00 85.88 79 SER A N 1
ATOM 608 C CA . SER A 1 79 ? 3.090 0.890 16.511 1.00 85.88 79 SER A CA 1
ATOM 609 C C . SER A 1 79 ? 2.070 1.966 16.189 1.00 85.88 79 SER A C 1
ATOM 611 O O . SER A 1 79 ? 1.792 2.799 17.052 1.00 85.88 79 SER A O 1
ATOM 613 N N . GLU A 1 80 ? 1.454 1.884 15.021 1.00 88.56 80 GLU A N 1
ATOM 614 C CA . GLU A 1 80 ? 0.380 2.782 14.606 1.00 88.56 80 GLU A CA 1
ATOM 615 C C . GLU A 1 80 ? -0.813 1.989 14.076 1.00 88.56 80 GLU A C 1
ATOM 617 O O . GLU A 1 80 ? -0.663 0.882 13.553 1.00 88.56 80 GLU A O 1
ATOM 622 N N . GLU A 1 81 ? -2.016 2.521 14.268 1.00 90.50 81 GLU A N 1
ATOM 623 C CA . GLU A 1 81 ? -3.210 1.959 13.646 1.00 90.50 81 GLU A CA 1
ATOM 624 C C . GLU A 1 81 ? -3.299 2.477 12.213 1.00 90.50 81 GLU A C 1
ATOM 626 O O . GLU A 1 81 ? -3.360 3.682 11.993 1.00 90.50 81 GLU A O 1
ATOM 631 N N . ARG A 1 82 ? -3.287 1.559 11.244 1.00 93.12 82 ARG A N 1
ATOM 632 C CA . ARG A 1 82 ? -3.39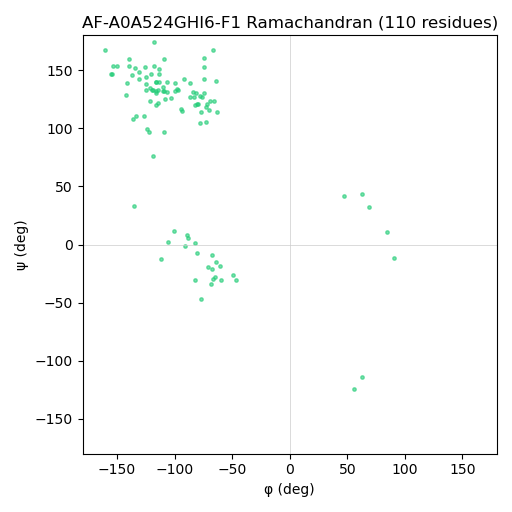5 1.892 9.824 1.00 93.12 82 ARG A CA 1
ATOM 633 C C . ARG A 1 82 ? -4.693 1.380 9.238 1.00 93.12 82 ARG A C 1
ATOM 635 O O . ARG A 1 82 ? -5.179 0.300 9.597 1.00 93.12 82 ARG A O 1
ATOM 642 N N . VAL A 1 83 ? -5.196 2.142 8.279 1.00 96.00 83 VAL A N 1
ATOM 643 C CA . VAL A 1 83 ? -6.300 1.756 7.407 1.00 96.00 83 VAL A CA 1
ATOM 644 C C . VAL A 1 83 ? -5.744 0.993 6.213 1.00 96.00 83 VAL A C 1
ATOM 646 O O . VAL A 1 83 ? -4.704 1.348 5.660 1.00 96.00 83 VAL A O 1
ATOM 649 N N . PHE A 1 84 ? -6.442 -0.067 5.829 1.00 96.56 84 PHE A N 1
ATOM 650 C CA . PHE A 1 84 ? -6.129 -0.869 4.660 1.00 96.56 84 PHE A CA 1
ATOM 651 C C . PHE A 1 84 ? -7.262 -0.770 3.652 1.00 96.56 84 PHE A C 1
ATOM 653 O O . PHE A 1 84 ? -8.436 -0.836 4.028 1.00 96.56 84 PHE A O 1
ATOM 660 N N . ILE A 1 85 ? -6.891 -0.689 2.382 1.00 96.12 85 ILE A N 1
ATOM 661 C CA . ILE A 1 85 ? -7.791 -0.845 1.239 1.00 96.12 85 ILE A CA 1
ATOM 662 C C . ILE A 1 85 ? -7.485 -2.163 0.528 1.00 96.12 85 ILE A C 1
ATOM 664 O O . ILE A 1 85 ? -6.392 -2.720 0.673 1.00 96.12 85 ILE A O 1
ATOM 668 N N . LYS A 1 86 ? -8.446 -2.649 -0.252 1.00 95.25 86 LYS A N 1
ATOM 669 C CA . LYS A 1 86 ? -8.201 -3.671 -1.269 1.00 95.25 86 LYS A CA 1
ATOM 670 C C . LYS A 1 86 ? -8.082 -3.004 -2.625 1.00 95.25 86 LYS A C 1
ATOM 672 O O . LYS A 1 86 ? -8.832 -2.076 -2.904 1.00 95.25 86 LYS A O 1
ATOM 677 N N . SER A 1 87 ? -7.134 -3.470 -3.426 1.00 93.94 87 SER A N 1
ATOM 678 C CA . SER A 1 87 ? -6.957 -3.014 -4.801 1.00 93.94 87 SER A CA 1
ATOM 679 C C . SER A 1 87 ? -6.281 -4.099 -5.629 1.00 93.94 87 SER A C 1
ATOM 681 O O . SER A 1 87 ? -5.445 -4.858 -5.121 1.00 93.94 87 SER A O 1
ATOM 683 N N . SER A 1 88 ? -6.629 -4.170 -6.909 1.00 95.25 88 SER A N 1
ATOM 684 C CA . SER A 1 88 ? -5.885 -4.952 -7.891 1.00 95.25 88 SER A CA 1
ATOM 685 C C . SER A 1 88 ? -4.487 -4.361 -8.097 1.00 95.25 88 SER A C 1
ATOM 687 O O . SER A 1 88 ? -4.356 -3.209 -8.501 1.00 95.25 88 SER A O 1
ATOM 689 N N . LEU A 1 89 ? -3.449 -5.171 -7.887 1.00 95.31 89 LEU A N 1
ATOM 690 C CA . LEU A 1 89 ? -2.052 -4.852 -8.175 1.00 95.31 89 LEU A CA 1
ATOM 691 C C . LEU A 1 89 ? -1.576 -5.646 -9.385 1.00 95.31 89 LEU A C 1
ATOM 693 O O . LEU A 1 89 ? -1.651 -6.878 -9.399 1.00 95.31 89 LEU A O 1
ATOM 697 N N . LYS A 1 90 ? -1.059 -4.954 -10.399 1.00 96.31 90 LYS A N 1
ATOM 698 C CA . LYS A 1 90 ? -0.399 -5.584 -11.541 1.00 96.31 90 LYS A CA 1
ATOM 699 C C . LYS A 1 90 ? 1.108 -5.532 -11.372 1.00 96.31 90 LYS A C 1
ATOM 701 O O . LYS A 1 90 ? 1.656 -4.477 -11.084 1.00 96.31 90 LYS A O 1
ATOM 706 N N . LEU A 1 91 ? 1.753 -6.670 -11.592 1.00 94.56 91 LEU A N 1
ATOM 707 C CA . LEU A 1 91 ? 3.204 -6.812 -11.624 1.00 94.56 91 LEU A CA 1
ATOM 708 C C . LEU A 1 91 ? 3.557 -7.647 -12.856 1.00 94.56 91 LEU A C 1
ATOM 710 O O . LEU A 1 91 ? 3.218 -8.835 -12.938 1.00 94.56 91 LEU A O 1
ATOM 714 N N . GLY A 1 92 ? 4.173 -7.005 -13.849 1.00 90.31 92 GLY A N 1
ATOM 715 C CA . GLY A 1 92 ? 4.388 -7.599 -15.167 1.00 90.31 92 GLY A CA 1
ATOM 716 C C . GLY A 1 92 ? 3.075 -8.072 -15.806 1.00 90.31 92 GLY A C 1
ATOM 717 O O . GLY A 1 92 ? 2.123 -7.311 -15.951 1.00 90.31 9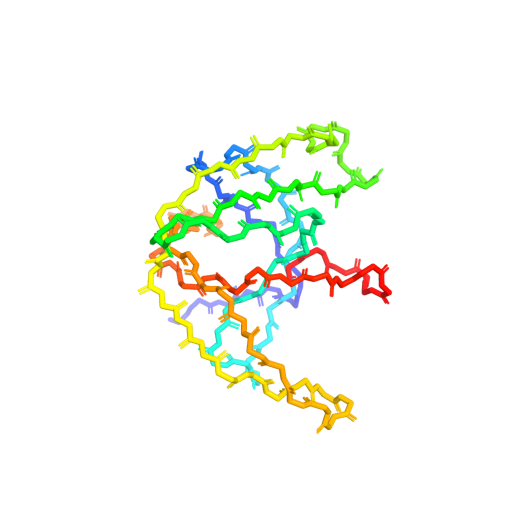2 GLY A O 1
ATOM 718 N N . CYS A 1 93 ? 3.004 -9.351 -16.183 1.00 90.44 93 CYS A N 1
ATOM 719 C CA . CYS A 1 93 ? 1.816 -9.944 -16.818 1.00 90.44 93 CYS A CA 1
ATOM 720 C C . CYS A 1 93 ? 0.784 -10.501 -15.822 1.00 90.44 93 CYS A C 1
ATOM 722 O O . CYS A 1 93 ? -0.170 -11.163 -16.236 1.00 90.44 93 CYS A O 1
ATOM 724 N N . LYS A 1 94 ? 0.982 -10.298 -14.515 1.00 93.31 94 LYS A N 1
ATOM 725 C CA . LYS A 1 94 ? 0.129 -10.870 -13.470 1.00 93.31 94 LYS A CA 1
ATOM 726 C C . LYS A 1 94 ? -0.647 -9.807 -12.726 1.00 93.31 94 LYS A C 1
ATOM 728 O O . LYS A 1 94 ? -0.210 -8.669 -12.594 1.00 93.31 94 LYS A O 1
ATOM 733 N N . THR A 1 95 ? -1.810 -10.206 -12.229 1.00 95.75 95 THR A N 1
ATOM 7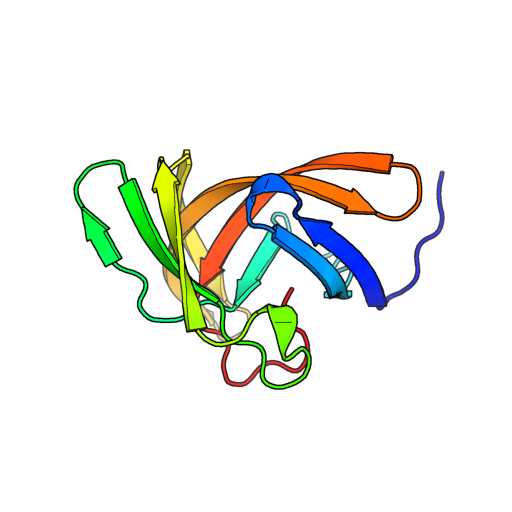34 C CA . THR A 1 95 ? -2.676 -9.376 -11.395 1.00 95.75 95 THR A CA 1
ATOM 735 C C . THR A 1 95 ? -2.959 -10.113 -10.096 1.00 95.75 95 THR A C 1
ATOM 737 O O . THR A 1 95 ? -3.278 -11.302 -10.111 1.00 95.75 95 THR A O 1
ATOM 740 N N . TYR A 1 96 ? -2.825 -9.397 -8.989 1.00 93.81 96 TYR A N 1
ATOM 741 C CA . TYR A 1 96 ? -3.009 -9.883 -7.632 1.00 93.81 96 TYR A CA 1
ATOM 742 C C . TYR A 1 96 ? -4.042 -9.009 -6.929 1.00 93.81 96 TYR A C 1
ATOM 744 O O . TYR A 1 96 ? -4.070 -7.799 -7.137 1.00 93.81 96 TYR A O 1
ATOM 752 N N . GLU A 1 97 ? -4.866 -9.600 -6.070 1.00 94.25 97 GLU A N 1
ATOM 753 C CA . GLU A 1 97 ? -5.610 -8.816 -5.085 1.00 94.25 97 GLU A CA 1
ATOM 754 C C . GLU A 1 97 ? -4.657 -8.496 -3.930 1.00 94.25 97 GLU A C 1
ATOM 756 O O . GLU A 1 97 ? -4.100 -9.409 -3.315 1.00 94.25 97 GLU A O 1
ATOM 761 N N . ALA A 1 98 ? -4.440 -7.210 -3.658 1.00 93.12 98 ALA A N 1
ATOM 762 C CA . ALA A 1 98 ? -3.537 -6.756 -2.613 1.00 93.12 98 ALA A CA 1
ATOM 763 C C . ALA A 1 98 ? -4.297 -6.004 -1.520 1.00 93.12 98 ALA A C 1
ATOM 765 O O . ALA A 1 98 ? -5.182 -5.189 -1.785 1.00 93.12 98 ALA A O 1
ATOM 766 N N . GLU A 1 99 ? -3.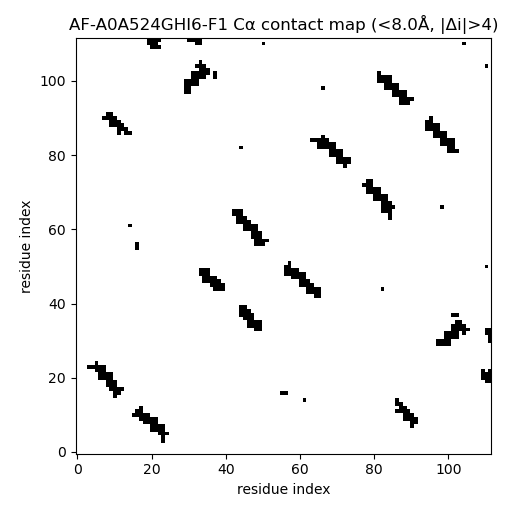902 -6.253 -0.275 1.00 95.00 99 GLU A N 1
ATOM 767 C CA . GLU A 1 99 ? -4.282 -5.430 0.866 1.00 95.00 99 GLU A CA 1
ATOM 768 C C . GLU A 1 99 ? -3.179 -4.402 1.102 1.00 95.00 99 GLU A C 1
ATOM 770 O O . GLU A 1 99 ? -2.037 -4.756 1.413 1.00 95.00 99 GLU A O 1
ATOM 775 N N . ILE A 1 100 ? -3.519 -3.127 0.951 1.00 95.06 100 ILE A N 1
ATOM 776 C CA . ILE A 1 100 ? -2.545 -2.040 0.943 1.00 95.06 100 ILE A CA 1
ATOM 777 C C . ILE A 1 100 ? -2.819 -1.135 2.134 1.00 95.06 100 ILE A C 1
ATOM 779 O O . ILE A 1 100 ? -3.912 -0.580 2.257 1.00 95.06 100 ILE A O 1
ATOM 783 N N . SER A 1 101 ? -1.832 -0.989 3.018 1.00 95.12 101 SER A N 1
ATOM 784 C CA . SER A 1 101 ? -1.919 -0.043 4.129 1.00 95.12 101 SER A CA 1
ATOM 785 C C . SER A 1 101 ? -1.647 1.376 3.638 1.00 95.12 101 SER A C 1
ATOM 787 O O . SER A 1 101 ? -0.590 1.612 3.045 1.00 95.12 101 SER A O 1
ATOM 789 N N . LEU A 1 102 ? -2.542 2.309 3.949 1.00 94.00 102 LEU A N 1
ATOM 790 C CA . LEU A 1 102 ? -2.351 3.737 3.702 1.00 94.00 102 LEU A CA 1
ATOM 791 C C . LEU A 1 102 ? -1.527 4.336 4.847 1.00 94.00 102 LEU A C 1
ATOM 793 O O . LEU A 1 102 ? -1.856 4.138 6.020 1.00 94.00 102 LEU A O 1
ATOM 797 N N . THR A 1 103 ? -0.434 5.023 4.527 1.00 90.75 103 THR A N 1
ATOM 798 C CA . THR A 1 103 ? 0.481 5.588 5.529 1.00 90.75 103 THR A CA 1
ATOM 799 C C . THR A 1 103 ? 1.240 6.773 4.949 1.00 90.75 103 THR A C 1
ATOM 801 O O . THR A 1 103 ? 1.617 6.761 3.779 1.00 90.75 103 THR A O 1
ATOM 804 N N . ASN A 1 104 ? 1.548 7.770 5.775 1.00 85.69 104 ASN A N 1
ATOM 805 C CA . ASN A 1 104 ? 2.522 8.785 5.388 1.00 85.69 104 ASN A CA 1
ATOM 806 C C . ASN A 1 104 ? 3.935 8.178 5.516 1.00 85.69 104 ASN A C 1
ATOM 808 O O . ASN A 1 104 ? 4.272 7.564 6.533 1.00 85.69 104 ASN A O 1
ATOM 812 N N . ARG A 1 105 ? 4.722 8.257 4.440 1.00 77.50 105 ARG A N 1
ATOM 813 C CA . ARG A 1 105 ? 6.080 7.706 4.316 1.00 77.50 105 ARG A CA 1
ATOM 814 C C . ARG A 1 105 ? 7.014 8.727 3.663 1.00 77.50 105 ARG A C 1
ATOM 816 O O . ARG A 1 105 ? 7.943 8.316 2.981 1.00 77.50 105 ARG A O 1
ATOM 823 N N . GLU A 1 106 ? 6.804 10.019 3.913 1.00 74.94 106 GLU A N 1
ATOM 824 C CA . GLU A 1 106 ? 7.531 11.148 3.295 1.00 74.94 106 GLU A CA 1
ATOM 825 C C . GLU A 1 106 ? 9.066 10.968 3.282 1.00 74.94 106 GLU A C 1
ATOM 827 O O . GLU A 1 106 ? 9.758 11.378 2.360 1.00 74.94 106 GLU A O 1
ATOM 832 N N . ASN A 1 107 ? 9.620 10.267 4.277 1.00 73.25 107 ASN A N 1
ATOM 833 C CA . ASN A 1 107 ? 11.059 10.014 4.397 1.00 73.25 107 ASN A CA 1
ATOM 834 C C . ASN A 1 107 ? 11.559 8.731 3.693 1.00 73.25 107 ASN A C 1
ATOM 836 O O . ASN A 1 107 ? 12.696 8.308 3.923 1.00 73.25 107 ASN A O 1
ATOM 840 N N . MET A 1 108 ? 10.730 8.046 2.901 1.00 76.06 108 MET A N 1
ATOM 841 C CA . MET A 1 108 ? 11.080 6.775 2.257 1.00 76.06 108 MET A CA 1
ATOM 842 C C . MET A 1 108 ? 11.330 6.929 0.760 1.00 76.06 108 MET A C 1
ATOM 844 O O . MET A 1 108 ? 10.609 7.615 0.055 1.00 76.06 108 MET A O 1
ATOM 848 N N . LYS A 1 109 ? 12.352 6.218 0.270 1.00 77.31 109 LYS A N 1
ATOM 849 C CA . LYS A 1 109 ? 12.813 6.300 -1.124 1.00 77.31 109 LYS A CA 1
ATOM 850 C C . LYS A 1 109 ? 11.809 5.768 -2.153 1.00 77.31 109 LYS A C 1
ATOM 852 O O . LYS A 1 109 ? 11.855 6.197 -3.298 1.00 77.31 109 LYS A O 1
ATOM 857 N N . TYR A 1 110 ? 10.977 4.804 -1.765 1.00 80.94 110 TYR A N 1
ATOM 858 C CA . TYR A 1 110 ? 10.023 4.153 -2.659 1.00 80.94 110 TYR A CA 1
ATOM 859 C C . TYR A 1 110 ? 8.603 4.375 -2.136 1.00 80.94 110 TYR A C 1
ATOM 861 O O . TYR A 1 110 ? 8.376 4.169 -0.932 1.00 80.94 110 TYR A O 1
ATOM 869 N N . PRO A 1 111 ? 7.664 4.778 -3.007 1.00 81.62 111 PRO A N 1
ATOM 870 C CA . PRO A 1 111 ? 6.285 5.045 -2.618 1.00 81.62 111 PRO A CA 1
ATOM 871 C C . PRO A 1 111 ? 5.539 3.771 -2.197 1.00 81.62 111 PRO A C 1
ATOM 873 O O . PRO A 1 111 ? 4.576 3.876 -1.434 1.00 81.62 111 PRO A O 1
ATOM 876 N N . MET A 1 112 ? 6.006 2.585 -2.623 1.00 87.06 112 MET A N 1
ATOM 877 C CA . MET A 1 112 ? 5.478 1.266 -2.250 1.00 87.06 112 MET A CA 1
ATOM 878 C C . MET A 1 112 ? 6.574 0.310 -1.762 1.00 87.06 112 MET A C 1
ATOM 880 O O . MET A 1 112 ? 7.626 0.195 -2.429 1.00 87.06 112 MET A O 1
#

pLDDT: mean 87.14, std 10.31, range [54.72, 97.5]

Secondary structure (DSSP, 8-state):
-----SEEEEEETTTTEEEEEEE--TT-SSEEEE-EEEEEETTEEEEEE--SS-GGGTTEEEEEE--EEEEEE-TTS-EEEEEEEEEEEEETTEEEEEEEEEE--TT-SS--

Foldseek 3Di:
DDDDDQWFFKDQVVLDRGRFTDGDDPPDPAAEFAWAPWDDDPQKTWTAFPDPPDPSRHGDIDMAGFPDWDFDQDPVRDTDIWTWDWTWMDTPPDIDTGTYTYDHPVVDPGRD